Protein AF-A0A968ICH0-F1 (afdb_monomer_lite)

Structure (mmCIF, N/CA/C/O backbone):
data_AF-A0A968ICH0-F1
#
_entry.id   AF-A0A968ICH0-F1
#
loop_
_atom_site.group_PDB
_atom_site.id
_atom_site.type_symbol
_atom_site.label_atom_id
_atom_site.label_alt_id
_atom_site.label_comp_id
_atom_site.label_asym_id
_atom_site.label_entity_id
_atom_site.label_seq_id
_atom_site.pdbx_PDB_ins_code
_atom_site.Cartn_x
_atom_site.Cartn_y
_atom_site.Cartn_z
_atom_site.occupancy
_atom_site.B_iso_or_equiv
_atom_site.auth_seq_id
_atom_site.auth_comp_id
_atom_site.auth_asym_id
_atom_site.auth_atom_id
_atom_site.pdbx_PDB_model_num
ATOM 1 N N . MET A 1 1 ? 16.318 28.750 -23.678 1.00 52.12 1 MET A N 1
ATOM 2 C CA . MET A 1 1 ? 17.183 27.704 -24.267 1.00 52.12 1 MET A CA 1
ATOM 3 C C . MET A 1 1 ? 18.005 27.105 -23.131 1.00 52.12 1 MET A C 1
ATOM 5 O O . MET A 1 1 ? 18.489 27.894 -22.331 1.00 52.12 1 MET A O 1
ATOM 9 N N . PRO A 1 2 ? 18.070 25.773 -22.949 1.00 70.44 2 PRO A N 1
ATOM 10 C CA . PRO A 1 2 ? 18.769 25.182 -21.809 1.00 70.44 2 PRO A CA 1
ATOM 11 C C . PRO A 1 2 ? 20.282 25.432 -21.901 1.00 70.44 2 PRO A C 1
ATOM 13 O O . PRO A 1 2 ? 20.873 25.222 -22.957 1.00 70.44 2 PRO A O 1
ATOM 16 N N . ALA A 1 3 ? 20.899 25.824 -20.782 1.00 66.00 3 ALA A N 1
ATOM 17 C CA . ALA A 1 3 ? 22.313 26.211 -20.655 1.00 66.00 3 ALA A CA 1
ATOM 18 C C . ALA A 1 3 ? 23.336 25.157 -21.141 1.00 66.00 3 ALA A C 1
ATOM 20 O O . ALA A 1 3 ? 24.490 25.482 -21.393 1.00 66.00 3 ALA A O 1
ATOM 21 N N . LEU A 1 4 ? 22.917 23.898 -21.300 1.00 63.97 4 LEU A N 1
ATOM 22 C CA . LEU A 1 4 ? 23.756 22.804 -21.802 1.00 63.97 4 LEU A CA 1
ATOM 23 C C . LEU A 1 4 ? 24.104 22.944 -23.292 1.00 63.97 4 LEU A C 1
ATOM 25 O O . LEU A 1 4 ? 25.207 22.586 -23.690 1.00 63.97 4 LEU A O 1
ATOM 29 N N . LEU A 1 5 ? 23.198 23.502 -24.103 1.00 62.34 5 LEU A N 1
ATOM 30 C CA . LEU A 1 5 ? 23.437 23.700 -25.538 1.00 62.34 5 LEU A CA 1
ATOM 31 C C . LEU A 1 5 ? 24.383 24.881 -25.804 1.00 62.34 5 LEU A C 1
ATOM 33 O O . LEU A 1 5 ? 25.134 24.859 -26.774 1.00 62.34 5 LEU A O 1
ATOM 37 N N . GLU A 1 6 ? 24.405 25.882 -24.919 1.00 71.69 6 GLU A N 1
ATOM 38 C CA . GLU A 1 6 ? 25.343 27.013 -25.011 1.00 71.69 6 GLU A CA 1
ATOM 39 C C . GLU A 1 6 ? 26.789 26.609 -24.682 1.00 71.69 6 GLU A C 1
ATOM 41 O O . GLU A 1 6 ? 27.729 27.264 -25.126 1.00 71.69 6 GLU A O 1
ATOM 46 N N . ALA A 1 7 ? 26.982 25.497 -23.965 1.00 79.19 7 ALA A N 1
ATOM 47 C CA . ALA A 1 7 ? 28.295 24.937 -23.650 1.00 79.19 7 ALA A CA 1
ATOM 48 C C . ALA A 1 7 ? 28.896 24.076 -24.784 1.00 79.19 7 ALA A C 1
ATOM 50 O O . ALA A 1 7 ? 29.959 23.487 -24.594 1.00 79.19 7 ALA A O 1
ATOM 51 N N . GLY A 1 8 ? 28.231 23.972 -25.944 1.00 81.12 8 GLY A N 1
ATOM 52 C CA . GLY A 1 8 ? 28.702 23.166 -27.077 1.00 81.12 8 GLY A CA 1
ATOM 53 C C . GLY A 1 8 ? 28.641 21.652 -26.845 1.00 81.12 8 GLY A C 1
ATOM 54 O O . GLY A 1 8 ? 29.312 20.901 -27.548 1.00 81.12 8 GLY A O 1
ATOM 55 N N . LEU A 1 9 ? 27.866 21.196 -25.854 1.00 79.06 9 LEU A N 1
ATOM 56 C CA . LEU A 1 9 ? 27.647 19.774 -25.608 1.00 79.06 9 LEU A CA 1
ATOM 57 C C . LEU A 1 9 ? 26.615 19.235 -26.601 1.00 79.06 9 LEU A C 1
ATOM 59 O O . LEU A 1 9 ? 25.469 19.690 -26.632 1.00 79.06 9 LEU A O 1
ATOM 63 N N . GLU A 1 10 ? 27.022 18.249 -27.396 1.00 78.94 10 GLU A N 1
ATOM 64 C CA . GLU A 1 10 ? 26.111 17.504 -28.260 1.00 78.94 10 GLU A CA 1
ATOM 65 C C . GLU A 1 10 ? 25.239 16.572 -27.414 1.00 78.94 10 GLU A C 1
ATOM 67 O O . GLU A 1 10 ? 25.725 15.844 -26.543 1.00 78.94 10 GLU A O 1
ATOM 72 N N . LEU A 1 11 ? 23.928 16.610 -27.654 1.00 81.25 11 LEU A N 1
ATOM 73 C CA . LEU A 1 11 ? 23.006 15.663 -27.039 1.00 81.25 11 LEU A CA 1
ATOM 74 C C . LEU A 1 11 ? 23.198 14.282 -27.680 1.00 81.25 11 LEU A C 1
ATOM 76 O O . LEU A 1 11 ? 23.403 14.206 -28.893 1.00 81.25 11 LEU A O 1
ATOM 80 N N . PRO A 1 12 ? 23.109 13.192 -26.896 1.00 81.06 12 PRO A N 1
ATOM 81 C CA . PRO A 1 12 ? 23.184 11.851 -27.453 1.00 81.06 12 PRO A CA 1
ATOM 82 C C . PRO A 1 12 ? 22.050 11.637 -28.459 1.00 81.06 12 PRO A C 1
ATOM 84 O O . PRO A 1 12 ? 20.905 12.016 -28.201 1.00 81.06 12 PRO A O 1
ATOM 87 N N . ASP A 1 13 ? 22.367 11.006 -29.589 1.00 83.81 13 ASP A N 1
ATOM 88 C CA . ASP A 1 13 ? 21.346 10.531 -30.517 1.00 83.81 13 ASP A CA 1
ATOM 89 C C . ASP A 1 13 ? 20.567 9.391 -29.850 1.00 83.81 13 ASP A C 1
ATOM 91 O O . ASP A 1 13 ? 21.122 8.342 -29.519 1.00 83.81 13 ASP A O 1
ATOM 95 N N . LEU A 1 14 ? 19.279 9.624 -29.608 1.00 85.50 14 LEU A N 1
ATOM 96 C CA . LEU A 1 14 ? 18.384 8.657 -28.976 1.00 85.50 14 LEU A CA 1
ATOM 97 C C . LEU A 1 14 ? 17.649 7.787 -30.005 1.00 85.50 14 LEU A C 1
ATOM 99 O O . LEU A 1 14 ? 16.834 6.947 -29.617 1.00 85.50 14 LEU A O 1
ATOM 103 N N . ASN A 1 15 ? 17.912 7.956 -31.306 1.00 88.06 15 ASN A N 1
ATOM 104 C CA . ASN A 1 15 ? 17.326 7.103 -32.333 1.00 88.06 15 ASN A CA 1
ATOM 105 C C . ASN A 1 15 ? 17.726 5.637 -32.100 1.00 88.06 15 ASN A C 1
ATOM 107 O O . ASN A 1 15 ? 18.900 5.279 -32.097 1.00 88.06 15 ASN A O 1
ATOM 111 N N . GLY A 1 16 ? 16.727 4.775 -31.896 1.00 84.44 16 GLY A N 1
ATOM 112 C CA . GLY A 1 16 ? 16.931 3.351 -31.614 1.00 84.44 16 GLY A CA 1
ATOM 113 C C . GLY A 1 16 ? 17.185 3.007 -30.142 1.00 84.44 16 GLY A C 1
ATOM 114 O O . GLY A 1 16 ? 17.334 1.827 -29.831 1.00 84.44 16 GLY A O 1
ATOM 115 N N . PHE A 1 17 ? 17.184 3.984 -29.226 1.00 85.75 17 PHE A N 1
ATOM 116 C CA . PHE A 1 17 ? 17.246 3.704 -27.792 1.00 85.75 17 PHE A CA 1
ATOM 117 C C . PHE A 1 17 ? 16.036 2.867 -27.351 1.00 85.75 17 PHE A C 1
ATOM 119 O O . PHE A 1 17 ? 14.888 3.215 -27.631 1.00 85.75 17 PHE A O 1
ATOM 126 N N . GLN A 1 18 ? 16.299 1.771 -26.638 1.00 83.88 18 GLN A N 1
ATOM 127 C CA . GLN A 1 18 ? 15.279 0.937 -26.007 1.00 83.88 18 GLN A CA 1
ATOM 128 C C . GLN A 1 18 ? 15.493 0.967 -24.490 1.00 83.88 18 GLN A C 1
ATOM 130 O O . GLN A 1 18 ? 16.593 0.642 -24.032 1.00 83.88 18 GLN A O 1
ATOM 135 N N . PRO A 1 19 ? 14.483 1.356 -23.691 1.00 81.81 19 PRO A N 1
ATOM 136 C CA . PRO A 1 19 ? 14.609 1.329 -22.242 1.00 81.81 19 PRO A CA 1
ATOM 137 C C . PRO A 1 19 ? 14.746 -0.115 -21.758 1.00 81.81 19 PRO A C 1
ATOM 139 O O . PRO A 1 19 ? 13.987 -0.989 -22.180 1.00 81.81 19 PRO A O 1
ATOM 142 N N . GLY A 1 20 ? 15.684 -0.355 -20.842 1.00 83.06 20 GLY A N 1
ATOM 143 C CA . GLY A 1 20 ? 15.820 -1.648 -20.175 1.00 83.06 20 GLY A CA 1
ATOM 144 C C . GLY A 1 20 ? 14.624 -1.963 -19.272 1.00 83.06 20 GLY A C 1
ATOM 145 O O . GLY A 1 20 ? 13.849 -1.076 -18.909 1.00 83.06 20 GLY A O 1
ATOM 146 N N . ASP A 1 21 ? 14.497 -3.228 -18.890 1.00 79.06 21 ASP A N 1
ATOM 147 C CA . ASP A 1 21 ? 13.336 -3.769 -18.172 1.00 79.06 21 ASP A CA 1
ATOM 148 C C . ASP A 1 21 ? 13.075 -3.010 -16.865 1.00 79.06 21 ASP A C 1
ATOM 150 O O . ASP A 1 21 ? 11.980 -2.494 -16.654 1.00 79.06 21 ASP A O 1
ATOM 154 N N . ALA A 1 22 ? 14.118 -2.787 -16.059 1.00 79.19 22 ALA A N 1
ATOM 155 C CA . ALA A 1 22 ? 14.028 -2.008 -14.823 1.00 79.19 22 ALA A CA 1
ATOM 156 C C . ALA A 1 22 ? 13.481 -0.580 -15.028 1.00 79.19 22 ALA A C 1
ATOM 158 O O . ALA A 1 22 ? 12.727 -0.080 -14.192 1.00 79.19 22 ALA A O 1
ATOM 159 N N . SER A 1 23 ? 13.834 0.086 -16.135 1.00 84.38 23 SER A N 1
ATOM 160 C CA . SER A 1 23 ? 13.322 1.424 -16.457 1.00 84.38 23 SER A CA 1
ATOM 161 C C . SER A 1 23 ? 11.856 1.383 -16.873 1.00 84.38 23 SER A C 1
ATOM 163 O O . SER A 1 23 ? 11.089 2.249 -16.456 1.00 84.38 23 SER A O 1
ATOM 165 N N . ARG A 1 24 ? 11.456 0.375 -17.659 1.00 84.50 24 ARG A N 1
ATOM 166 C CA . ARG A 1 24 ? 10.052 0.186 -18.044 1.00 84.50 24 ARG A CA 1
ATOM 167 C C . ARG A 1 24 ? 9.191 -0.080 -16.814 1.00 84.50 24 ARG A C 1
ATOM 169 O O . ARG A 1 24 ? 8.192 0.600 -16.619 1.00 84.50 24 ARG A O 1
ATOM 176 N N . PHE A 1 25 ? 9.628 -0.968 -15.928 1.00 83.06 25 PHE A N 1
ATOM 177 C CA . PHE A 1 25 ? 8.907 -1.267 -14.694 1.00 83.06 25 PHE A CA 1
ATOM 178 C C . PHE A 1 25 ? 8.810 -0.079 -13.743 1.00 83.06 25 PHE A C 1
ATOM 180 O O . PHE A 1 25 ? 7.736 0.190 -13.207 1.00 83.06 25 PHE A O 1
ATOM 187 N N . ARG A 1 26 ? 9.900 0.676 -13.559 1.00 88.75 26 ARG A N 1
ATOM 188 C CA . ARG A 1 26 ? 9.845 1.918 -12.779 1.00 88.75 26 ARG A CA 1
ATOM 189 C C . ARG A 1 26 ? 8.791 2.871 -13.345 1.00 88.75 26 ARG A C 1
ATOM 191 O O . ARG A 1 26 ? 8.011 3.408 -12.571 1.00 88.75 26 ARG A O 1
ATOM 198 N N . ALA A 1 27 ? 8.713 3.020 -14.668 1.00 90.56 27 ALA A N 1
ATOM 199 C CA . ALA A 1 27 ? 7.704 3.870 -15.294 1.00 90.56 27 ALA A CA 1
ATOM 200 C C . ALA A 1 27 ? 6.264 3.402 -15.006 1.00 90.56 27 ALA A C 1
ATOM 202 O O . ALA A 1 27 ? 5.397 4.243 -14.779 1.00 90.56 27 ALA A O 1
ATOM 203 N N . VAL A 1 28 ? 6.012 2.088 -14.958 1.00 91.81 28 VAL A N 1
ATOM 204 C CA . VAL A 1 28 ? 4.696 1.530 -14.585 1.00 91.81 28 VAL A CA 1
ATOM 205 C C . VAL A 1 28 ? 4.361 1.837 -13.120 1.00 91.81 28 VAL A C 1
ATOM 207 O O . VAL A 1 28 ? 3.269 2.325 -12.834 1.00 91.81 28 VAL A O 1
ATOM 210 N N . VAL A 1 29 ? 5.304 1.629 -12.193 1.00 92.69 29 VAL A N 1
ATOM 211 C CA . VAL A 1 29 ? 5.124 1.965 -10.765 1.00 92.69 29 VAL A CA 1
ATOM 212 C C . VAL A 1 29 ? 4.852 3.459 -10.580 1.00 92.69 29 VAL A C 1
ATOM 214 O O . VAL A 1 29 ? 3.910 3.842 -9.887 1.00 92.69 29 VAL A O 1
ATOM 217 N N . ASP A 1 30 ? 5.635 4.312 -11.240 1.00 93.88 30 ASP A N 1
ATOM 218 C CA . ASP A 1 30 ? 5.473 5.763 -11.164 1.00 93.88 30 ASP A CA 1
ATOM 219 C C . ASP A 1 30 ? 4.128 6.209 -11.761 1.00 93.88 30 ASP A C 1
ATOM 221 O O . ASP A 1 30 ? 3.500 7.139 -11.245 1.00 93.88 30 ASP A O 1
ATOM 225 N N . ARG A 1 31 ? 3.651 5.536 -12.822 1.00 95.12 31 ARG A N 1
ATOM 226 C CA . ARG A 1 31 ? 2.312 5.774 -13.376 1.00 95.12 31 ARG A CA 1
ATOM 227 C C . ARG A 1 31 ? 1.227 5.403 -12.370 1.00 95.12 31 ARG A C 1
ATOM 229 O O . ARG A 1 31 ? 0.332 6.214 -12.147 1.00 95.12 31 ARG A O 1
ATOM 236 N N . ALA A 1 32 ? 1.345 4.250 -11.717 1.00 94.75 32 ALA A N 1
ATOM 237 C CA . ALA A 1 32 ? 0.389 3.788 -10.714 1.00 94.75 32 ALA A CA 1
ATOM 238 C C . ALA A 1 32 ? 0.307 4.689 -9.477 1.00 94.75 32 ALA A C 1
ATOM 240 O O . ALA A 1 32 ? -0.774 4.864 -8.926 1.00 94.75 32 ALA A O 1
ATOM 241 N N . TYR A 1 33 ? 1.407 5.324 -9.066 1.00 93.06 33 TYR A N 1
ATOM 242 C CA . TYR A 1 33 ? 1.354 6.329 -8.000 1.00 93.06 33 TYR A CA 1
ATOM 243 C C . TYR A 1 33 ? 0.682 7.638 -8.413 1.00 93.06 33 TYR A C 1
ATOM 245 O O . TYR A 1 33 ? 0.179 8.350 -7.545 1.00 93.06 33 TYR A O 1
ATOM 253 N N . ARG A 1 34 ? 0.681 7.975 -9.707 1.00 95.50 34 ARG A N 1
ATOM 254 C CA . ARG A 1 34 ? -0.009 9.169 -10.206 1.00 95.50 34 ARG A CA 1
ATOM 255 C C . ARG A 1 34 ? -1.500 8.939 -10.432 1.00 95.50 34 ARG A C 1
ATOM 257 O O . ARG A 1 34 ? -2.229 9.902 -10.272 1.00 95.50 34 ARG A O 1
ATOM 264 N N . LEU A 1 35 ? -1.882 7.717 -10.812 1.00 93.69 35 LEU A N 1
ATOM 265 C CA . LEU A 1 35 ? -3.233 7.236 -11.125 1.00 93.69 35 LEU A CA 1
ATOM 266 C C . LEU A 1 35 ? -4.215 8.320 -11.602 1.00 93.69 35 LEU A C 1
ATOM 268 O O . LEU A 1 35 ? -4.780 9.066 -10.806 1.00 93.69 35 LEU A O 1
ATOM 272 N N . GLU A 1 36 ? -4.465 8.364 -12.904 1.00 94.44 36 GLU A N 1
ATOM 273 C CA . GLU A 1 36 ? -5.394 9.320 -13.509 1.00 94.44 36 GLU A CA 1
ATOM 274 C C . GLU A 1 36 ? -6.736 8.653 -13.862 1.00 94.44 36 GLU A C 1
ATOM 276 O O . GLU A 1 36 ? -6.773 7.445 -14.099 1.00 94.44 36 GLU A O 1
ATOM 281 N N . PRO A 1 37 ? -7.841 9.416 -13.972 1.00 90.38 37 PRO A N 1
ATOM 282 C CA . PRO A 1 37 ? -9.164 8.861 -14.279 1.00 90.38 37 PRO A CA 1
ATOM 283 C C . PRO A 1 37 ? -9.258 8.076 -15.596 1.00 90.38 37 PRO A C 1
ATOM 285 O O . PRO A 1 37 ? -10.074 7.166 -15.699 1.00 90.38 37 PRO A O 1
ATOM 288 N N . ASP A 1 38 ? -8.437 8.430 -16.588 1.00 93.88 38 ASP A N 1
ATOM 289 C CA . ASP A 1 38 ? -8.446 7.824 -17.927 1.00 93.88 38 ASP A CA 1
ATOM 290 C C . ASP A 1 38 ? -7.452 6.653 -18.067 1.00 93.88 38 ASP A C 1
ATOM 292 O O . ASP A 1 38 ? -7.200 6.184 -19.179 1.00 93.88 38 ASP A O 1
ATOM 296 N N . ASP A 1 39 ? -6.832 6.205 -16.970 1.00 95.50 39 ASP A N 1
ATOM 297 C CA . ASP A 1 39 ? -5.923 5.062 -17.011 1.00 95.50 39 ASP A CA 1
ATOM 298 C C . ASP A 1 39 ? -6.662 3.747 -17.295 1.00 95.50 39 ASP A C 1
ATOM 300 O O . ASP A 1 39 ? -7.714 3.454 -16.726 1.00 95.50 39 ASP A O 1
ATOM 304 N N . ASP A 1 40 ? -6.056 2.907 -18.138 1.00 96.19 40 ASP A N 1
ATOM 305 C CA . ASP A 1 40 ? -6.442 1.502 -18.276 1.00 96.19 40 ASP A CA 1
ATOM 306 C C . ASP A 1 40 ? -5.946 0.734 -17.043 1.00 96.19 40 ASP A C 1
ATOM 308 O O . ASP A 1 40 ? -4.779 0.338 -16.947 1.00 96.19 40 ASP A O 1
ATOM 312 N N . LEU A 1 41 ? -6.838 0.595 -16.061 1.00 96.06 41 LEU A N 1
ATOM 313 C CA . LEU A 1 41 ? -6.519 0.014 -14.759 1.00 96.06 41 LEU A CA 1
ATOM 314 C C . LEU A 1 41 ? -6.119 -1.461 -14.862 1.00 96.06 41 LEU A C 1
ATOM 316 O O . LEU A 1 41 ? -5.205 -1.886 -14.154 1.00 96.06 41 LEU A O 1
ATOM 320 N N . ASP A 1 42 ? -6.739 -2.217 -15.770 1.00 94.94 42 ASP A N 1
ATOM 321 C CA . ASP A 1 42 ? -6.429 -3.633 -15.980 1.00 94.94 42 ASP A CA 1
ATOM 322 C C . ASP A 1 42 ? -5.021 -3.791 -16.565 1.00 94.94 42 ASP A C 1
ATOM 324 O O . ASP A 1 42 ? -4.213 -4.571 -16.051 1.00 94.94 42 ASP A O 1
ATOM 328 N N . ALA A 1 43 ? -4.687 -3.009 -17.598 1.00 94.31 43 ALA A N 1
ATOM 329 C CA . ALA A 1 43 ? -3.349 -3.018 -18.186 1.00 94.31 43 ALA A CA 1
ATOM 330 C C . ALA A 1 43 ? -2.277 -2.573 -17.177 1.00 94.31 43 ALA A C 1
ATOM 332 O O . ALA A 1 43 ? -1.181 -3.140 -17.131 1.00 94.31 43 ALA A O 1
ATOM 333 N N . LEU A 1 44 ? -2.599 -1.585 -16.339 1.00 94.50 44 LEU A N 1
ATOM 334 C CA . LEU A 1 44 ? -1.701 -1.078 -15.307 1.00 94.50 44 LEU A CA 1
ATOM 335 C C . LEU A 1 44 ? -1.425 -2.130 -14.227 1.00 94.50 44 LEU A C 1
ATOM 337 O O . LEU A 1 44 ? -0.264 -2.382 -13.903 1.00 94.50 44 LEU A O 1
ATOM 341 N N . VAL A 1 45 ? -2.466 -2.784 -13.704 1.00 94.88 45 VAL A N 1
ATOM 342 C CA . VAL A 1 45 ? -2.322 -3.873 -12.727 1.00 94.88 45 VAL A CA 1
ATOM 343 C C . VAL A 1 45 ? -1.549 -5.044 -13.328 1.00 94.88 45 VAL A C 1
ATOM 345 O O . VAL A 1 45 ? -0.650 -5.571 -12.672 1.00 94.88 45 VAL A O 1
ATOM 348 N N . HIS A 1 46 ? -1.834 -5.419 -14.577 1.00 92.62 46 HIS A N 1
ATOM 349 C CA . HIS A 1 46 ? -1.100 -6.482 -15.261 1.00 92.62 46 HIS A CA 1
ATOM 350 C C . HIS A 1 46 ? 0.403 -6.176 -15.333 1.00 92.62 46 HIS A C 1
ATOM 352 O O . HIS A 1 46 ? 1.217 -7.006 -14.930 1.00 92.62 46 HIS A O 1
ATOM 358 N N . GLY A 1 47 ? 0.772 -4.960 -15.750 1.00 90.88 47 GLY A N 1
ATOM 359 C CA . GLY A 1 47 ? 2.173 -4.539 -15.821 1.00 90.88 47 GLY A CA 1
ATOM 360 C C . GLY A 1 47 ? 2.874 -4.472 -14.458 1.00 90.88 47 GLY A C 1
ATOM 361 O O . GLY A 1 47 ? 4.074 -4.728 -14.370 1.00 90.88 47 GLY A O 1
ATOM 362 N N . LEU A 1 48 ? 2.151 -4.156 -13.378 1.00 91.75 48 LEU A N 1
ATOM 363 C CA . LEU A 1 48 ? 2.710 -4.151 -12.018 1.00 91.75 48 LEU A CA 1
ATOM 364 C C . LEU A 1 48 ? 2.992 -5.566 -11.494 1.00 91.75 48 LEU A C 1
ATOM 366 O O . LEU A 1 48 ? 3.968 -5.767 -10.770 1.00 91.75 48 LEU A O 1
ATOM 370 N N . LEU A 1 49 ? 2.145 -6.539 -11.837 1.00 90.06 49 LEU A N 1
ATOM 371 C CA . LEU A 1 49 ? 2.229 -7.909 -11.320 1.00 90.06 49 LEU A CA 1
ATOM 372 C C . LEU A 1 49 ? 3.104 -8.842 -12.173 1.00 90.06 49 LEU A C 1
ATOM 374 O O . LEU A 1 49 ? 3.406 -9.952 -11.744 1.00 90.06 49 LEU A O 1
ATOM 378 N N . GLU A 1 50 ? 3.583 -8.399 -13.337 1.00 85.31 50 GLU A N 1
ATOM 379 C CA . GLU A 1 50 ? 4.508 -9.170 -14.185 1.00 85.31 50 GLU A CA 1
ATOM 380 C C . GLU A 1 50 ? 5.868 -9.446 -13.500 1.00 85.31 50 GLU A C 1
ATOM 382 O O . GLU A 1 50 ? 6.523 -10.452 -13.767 1.00 85.31 50 GLU A O 1
ATOM 387 N N . LEU A 1 51 ? 6.270 -8.592 -12.552 1.00 67.06 51 LEU A N 1
ATOM 388 C CA . LEU A 1 51 ? 7.547 -8.649 -11.824 1.00 67.06 51 LEU A CA 1
ATOM 389 C C . LEU A 1 51 ? 7.670 -9.765 -10.771 1.00 67.06 51 LEU A C 1
ATOM 391 O O . LEU A 1 51 ? 8.728 -9.911 -10.156 1.00 67.06 51 LEU A O 1
ATOM 395 N N . ASP A 1 52 ? 6.613 -10.535 -10.519 1.00 58.44 52 ASP A N 1
ATOM 396 C CA . ASP A 1 52 ? 6.527 -11.460 -9.379 1.00 58.44 52 ASP A CA 1
ATOM 397 C C . ASP A 1 52 ? 7.546 -12.633 -9.437 1.00 58.44 52 ASP A C 1
ATOM 399 O O . ASP A 1 52 ? 7.744 -13.342 -8.454 1.00 58.44 52 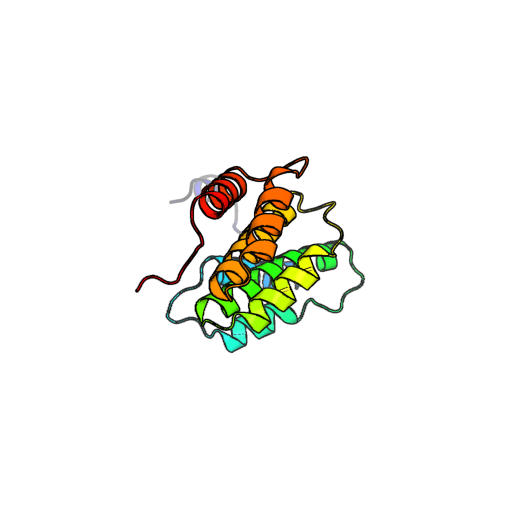ASP A O 1
ATOM 403 N N . ALA A 1 53 ? 8.246 -12.836 -10.564 1.00 50.09 53 ALA A N 1
ATOM 404 C CA . ALA A 1 53 ? 8.921 -14.102 -10.884 1.00 50.09 53 ALA A CA 1
ATOM 405 C C . ALA A 1 53 ? 10.471 -14.116 -10.902 1.00 50.09 53 ALA A C 1
ATOM 407 O O . ALA A 1 53 ? 11.042 -15.148 -11.263 1.00 50.09 53 ALA A O 1
ATOM 408 N N . SER A 1 54 ? 11.184 -13.037 -10.548 1.00 56.00 54 SER A N 1
ATOM 409 C CA . SER A 1 54 ? 12.655 -12.983 -10.720 1.00 56.00 54 SER A CA 1
ATOM 410 C C . SER A 1 54 ? 13.485 -13.243 -9.454 1.00 56.00 54 SER A C 1
ATOM 412 O O . SER A 1 54 ? 13.124 -12.843 -8.349 1.00 56.00 54 SER A O 1
ATOM 414 N N . ALA A 1 55 ? 14.647 -13.887 -9.634 1.00 54.25 55 ALA A N 1
ATOM 415 C CA . ALA A 1 55 ? 15.628 -14.192 -8.587 1.00 54.25 55 ALA A CA 1
ATOM 416 C C . ALA A 1 55 ? 16.626 -13.044 -8.303 1.00 54.25 55 ALA A C 1
ATOM 418 O O . ALA A 1 55 ? 17.453 -13.167 -7.396 1.00 54.25 55 ALA A O 1
ATOM 419 N N . ASP A 1 56 ? 16.585 -11.946 -9.066 1.00 71.94 56 ASP A N 1
ATOM 420 C CA . ASP A 1 56 ? 17.442 -10.777 -8.834 1.00 71.94 56 ASP A CA 1
ATOM 421 C C . ASP A 1 56 ? 16.931 -9.949 -7.639 1.00 71.94 56 ASP A C 1
ATOM 423 O O . ASP A 1 56 ? 15.766 -9.560 -7.574 1.00 71.94 56 ASP A O 1
ATOM 427 N N . MET A 1 57 ? 17.812 -9.635 -6.685 1.00 63.22 57 MET A N 1
ATOM 428 C CA . MET A 1 57 ? 17.478 -8.870 -5.473 1.00 63.22 57 MET A CA 1
ATOM 429 C C . MET A 1 57 ? 16.971 -7.444 -5.756 1.00 63.22 57 MET A C 1
ATOM 431 O O . MET A 1 57 ? 16.194 -6.891 -4.974 1.00 63.22 57 MET A O 1
ATOM 435 N N . VAL A 1 58 ? 17.418 -6.813 -6.846 1.00 69.06 58 VAL A N 1
ATOM 436 C CA . VAL A 1 58 ? 16.934 -5.493 -7.278 1.00 69.06 58 VAL A CA 1
ATOM 437 C C . VAL A 1 58 ? 15.503 -5.598 -7.793 1.00 69.06 58 VAL A C 1
ATOM 439 O O . VAL A 1 58 ? 14.673 -4.749 -7.460 1.00 69.06 58 VAL A O 1
ATOM 442 N N . GLU A 1 59 ? 15.207 -6.650 -8.549 1.00 71.94 59 GLU A N 1
ATOM 443 C CA . GLU A 1 59 ? 13.872 -6.914 -9.086 1.00 71.94 59 GLU A CA 1
ATOM 444 C C . GLU A 1 59 ? 12.913 -7.365 -7.984 1.00 71.94 59 GLU A C 1
ATOM 446 O O . GLU A 1 59 ? 11.796 -6.862 -7.923 1.00 71.94 59 GLU A O 1
ATOM 451 N N . ALA A 1 60 ? 13.371 -8.169 -7.020 1.00 74.56 60 ALA A N 1
ATOM 452 C CA . ALA A 1 60 ? 12.590 -8.551 -5.844 1.00 74.56 60 ALA A CA 1
ATOM 453 C C . ALA A 1 60 ? 12.139 -7.327 -5.028 1.00 74.56 60 ALA A C 1
ATOM 455 O O . ALA A 1 60 ? 10.985 -7.238 -4.600 1.00 74.56 60 ALA A O 1
ATOM 456 N N . ARG A 1 61 ? 13.024 -6.333 -4.859 1.00 78.81 61 ARG A N 1
ATOM 457 C CA . ARG A 1 61 ? 12.672 -5.056 -4.224 1.00 78.81 61 ARG A CA 1
ATOM 458 C C . ARG A 1 61 ? 11.628 -4.288 -5.030 1.00 78.81 61 ARG A C 1
ATOM 460 O O . ARG A 1 61 ? 10.666 -3.777 -4.458 1.00 78.81 61 ARG A O 1
ATOM 467 N N . LEU A 1 62 ? 11.841 -4.170 -6.338 1.00 81.50 62 LEU A N 1
ATOM 468 C CA . LEU A 1 62 ? 10.917 -3.462 -7.218 1.00 81.50 62 LEU A CA 1
ATOM 469 C C . LEU A 1 62 ? 9.545 -4.148 -7.243 1.00 81.50 62 LEU A C 1
ATOM 471 O O . LEU A 1 62 ? 8.532 -3.461 -7.258 1.00 81.50 62 LEU A O 1
ATOM 475 N N . ALA A 1 63 ? 9.506 -5.475 -7.137 1.00 85.00 63 ALA A N 1
ATOM 476 C CA . ALA A 1 63 ? 8.280 -6.255 -7.053 1.00 85.00 63 ALA A CA 1
ATOM 477 C C . ALA A 1 63 ? 7.483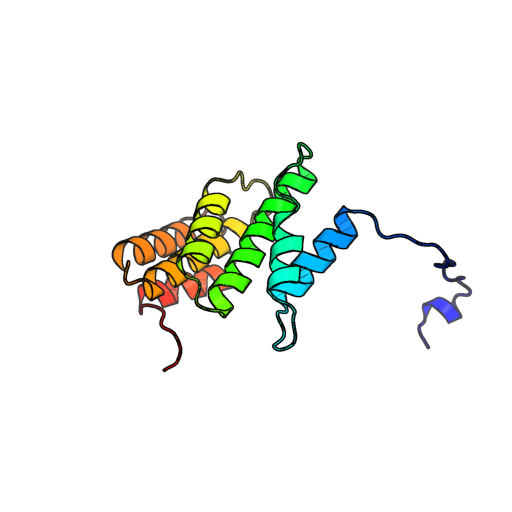 -5.966 -5.766 1.00 85.00 63 ALA A C 1
ATOM 479 O O . ALA A 1 63 ? 6.254 -5.987 -5.791 1.00 85.00 63 ALA A O 1
ATOM 480 N N . LEU A 1 64 ? 8.135 -5.682 -4.629 1.00 89.38 64 LEU A N 1
ATOM 481 C CA . LEU A 1 64 ? 7.424 -5.253 -3.413 1.00 89.38 64 LEU A CA 1
ATOM 482 C C . LEU A 1 64 ? 6.777 -3.876 -3.599 1.00 89.38 64 LEU A C 1
ATOM 484 O O . LEU A 1 64 ? 5.615 -3.692 -3.240 1.00 89.38 64 LEU A O 1
ATOM 488 N N . GLU A 1 65 ? 7.503 -2.923 -4.191 1.00 91.12 65 GLU A N 1
ATOM 489 C CA . GLU A 1 65 ? 6.942 -1.609 -4.532 1.00 91.12 65 GLU A CA 1
ATOM 490 C C . GLU A 1 65 ? 5.797 -1.733 -5.550 1.00 91.12 65 GLU A C 1
ATOM 492 O O . GLU A 1 65 ? 4.765 -1.089 -5.384 1.00 91.12 65 GLU A O 1
ATOM 497 N N . ALA A 1 66 ? 5.939 -2.594 -6.561 1.00 92.06 66 ALA A N 1
ATOM 498 C CA . ALA A 1 66 ? 4.925 -2.799 -7.590 1.00 92.06 66 ALA A CA 1
ATOM 499 C C . ALA A 1 66 ? 3.637 -3.419 -7.029 1.00 92.06 66 ALA A C 1
ATOM 501 O O . ALA A 1 66 ? 2.549 -2.924 -7.317 1.00 92.06 66 ALA A O 1
ATOM 502 N N . ARG A 1 67 ? 3.736 -4.430 -6.153 1.00 93.44 67 ARG A N 1
ATOM 503 C CA . ARG A 1 67 ? 2.565 -4.994 -5.454 1.00 93.44 67 ARG A CA 1
ATOM 504 C C . ARG A 1 67 ? 1.899 -3.975 -4.532 1.00 93.44 67 ARG A C 1
ATOM 506 O O . ARG A 1 67 ? 0.672 -3.910 -4.475 1.00 93.44 67 ARG A O 1
ATOM 513 N N . PHE A 1 68 ? 2.686 -3.145 -3.843 1.00 95.62 68 PHE A N 1
ATOM 514 C CA . PHE A 1 68 ? 2.133 -2.042 -3.059 1.00 95.62 68 PHE A CA 1
ATOM 515 C C . PHE A 1 68 ? 1.382 -1.041 -3.953 1.00 95.62 68 PHE A C 1
ATOM 517 O O . PHE A 1 68 ? 0.247 -0.687 -3.638 1.00 95.62 68 PHE A O 1
ATOM 524 N N . ALA A 1 69 ? 1.951 -0.643 -5.093 1.00 95.88 69 ALA A N 1
ATOM 525 C CA . ALA A 1 69 ? 1.277 0.231 -6.050 1.00 95.88 69 ALA A CA 1
ATOM 526 C C . ALA A 1 69 ? -0.014 -0.402 -6.606 1.00 95.88 69 ALA A C 1
ATOM 528 O O . ALA A 1 69 ? -1.054 0.254 -6.625 1.00 95.88 69 ALA A O 1
ATOM 529 N N . ALA A 1 70 ? 0.011 -1.694 -6.951 1.00 96.81 70 ALA A N 1
ATOM 530 C CA . ALA A 1 70 ? -1.159 -2.431 -7.429 1.00 96.81 70 ALA A CA 1
ATOM 531 C C . ALA A 1 70 ? -2.279 -2.472 -6.379 1.00 96.81 70 ALA A C 1
ATOM 533 O O . ALA A 1 70 ? -3.443 -2.274 -6.718 1.00 96.81 70 ALA A O 1
ATOM 534 N N . SER A 1 71 ? -1.942 -2.625 -5.092 1.00 97.56 71 SER A N 1
ATOM 535 C CA . SER A 1 71 ? -2.939 -2.541 -4.014 1.00 97.56 71 SER A CA 1
ATOM 536 C C . SER A 1 71 ? -3.658 -1.186 -3.972 1.00 97.56 71 SER A C 1
ATOM 538 O O . SER A 1 71 ? -4.841 -1.122 -3.645 1.00 97.56 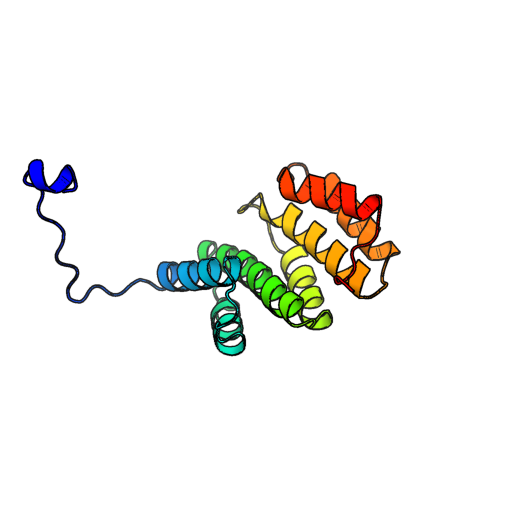71 SER A O 1
ATOM 540 N N . GLY A 1 72 ? -2.965 -0.101 -4.341 1.00 96.50 72 GLY A N 1
ATOM 541 C CA . GLY A 1 72 ? -3.547 1.234 -4.462 1.00 96.50 72 GLY A CA 1
ATOM 542 C C . GLY A 1 72 ? -4.550 1.333 -5.611 1.00 96.50 72 GLY A C 1
ATOM 543 O O . GLY A 1 72 ? -5.602 1.947 -5.438 1.00 96.50 72 GLY A O 1
ATOM 544 N N . VAL A 1 73 ? -4.262 0.678 -6.740 1.00 96.94 73 VAL A N 1
ATOM 545 C CA . VAL A 1 73 ? -5.185 0.597 -7.882 1.00 96.94 73 VAL A CA 1
ATOM 546 C C . VAL A 1 73 ? -6.437 -0.200 -7.507 1.00 96.94 73 VAL A C 1
ATOM 548 O O . VAL A 1 73 ? -7.540 0.312 -7.678 1.00 96.94 73 VAL A O 1
ATOM 551 N N . TYR A 1 74 ? -6.299 -1.381 -6.896 1.00 98.00 74 TYR A N 1
ATOM 552 C CA . TYR A 1 74 ? -7.454 -2.158 -6.420 1.00 98.00 74 TYR A CA 1
ATOM 553 C C . TYR A 1 74 ? -8.306 -1.387 -5.404 1.00 98.00 74 TYR A C 1
ATOM 555 O O . TYR A 1 74 ? -9.531 -1.346 -5.513 1.00 98.00 74 TYR A O 1
ATOM 563 N N . LEU A 1 75 ? -7.664 -0.688 -4.463 1.00 96.06 75 LEU A N 1
ATOM 564 C CA . LEU A 1 75 ? -8.371 0.165 -3.511 1.00 96.06 75 LEU A CA 1
ATOM 565 C C . LEU A 1 75 ? -9.161 1.286 -4.210 1.00 96.06 75 LEU A C 1
ATOM 567 O O . LEU A 1 75 ? -10.268 1.601 -3.777 1.00 96.06 75 LEU A O 1
ATOM 571 N N . SER A 1 76 ? -8.623 1.876 -5.283 1.00 94.25 76 SER A N 1
ATOM 572 C CA . SER A 1 76 ? -9.280 2.973 -6.013 1.00 94.25 76 SER A CA 1
ATOM 573 C C . SER A 1 76 ? -10.606 2.565 -6.666 1.00 94.25 76 SER A C 1
ATOM 575 O O . SER A 1 76 ? -11.509 3.391 -6.773 1.00 94.25 76 SER A O 1
ATOM 577 N N . VAL A 1 77 ? -10.746 1.288 -7.037 1.00 94.62 77 VAL A N 1
ATOM 578 C CA . VAL A 1 77 ? -11.977 0.720 -7.613 1.00 94.62 77 VAL A CA 1
ATOM 579 C C . VAL A 1 77 ? -12.855 0.019 -6.574 1.00 94.62 77 VAL A C 1
ATOM 581 O O . VAL A 1 77 ? -13.891 -0.545 -6.919 1.00 94.62 77 VAL A O 1
ATOM 584 N N . GLY A 1 78 ? -12.466 0.058 -5.296 1.00 95.31 78 GLY A N 1
ATOM 585 C CA . GLY A 1 78 ? -13.212 -0.559 -4.201 1.00 95.31 78 GLY A CA 1
ATOM 586 C C . GLY A 1 78 ? -13.036 -2.074 -4.073 1.00 95.31 78 GLY A C 1
ATOM 587 O O . GLY A 1 78 ? -13.768 -2.693 -3.302 1.00 95.31 78 GLY A O 1
ATOM 588 N N . ASP A 1 79 ? -12.070 -2.680 -4.769 1.00 97.81 79 ASP A N 1
ATOM 589 C CA . ASP A 1 79 ? -11.717 -4.090 -4.578 1.00 97.81 79 ASP A CA 1
ATOM 590 C C . ASP A 1 79 ? -10.826 -4.245 -3.333 1.00 97.81 79 ASP A C 1
ATOM 592 O O . ASP A 1 79 ? -9.592 -4.265 -3.385 1.00 97.81 79 ASP A O 1
ATOM 596 N N . LEU A 1 80 ? -11.485 -4.282 -2.173 1.00 98.31 80 LEU A N 1
ATOM 597 C CA . LEU A 1 80 ? -10.821 -4.327 -0.872 1.00 98.31 80 LEU A CA 1
ATOM 598 C C . LEU A 1 80 ? -10.131 -5.670 -0.604 1.00 98.31 80 LEU A C 1
ATOM 600 O O . LEU A 1 80 ? -9.105 -5.683 0.074 1.00 98.31 80 LEU A O 1
ATOM 604 N N . ASP A 1 81 ? -10.658 -6.779 -1.131 1.00 98.50 81 ASP A N 1
ATOM 605 C CA . ASP A 1 81 ? -10.063 -8.105 -0.948 1.00 98.50 81 ASP A CA 1
ATOM 606 C C . ASP A 1 81 ? -8.727 -8.207 -1.691 1.00 98.50 81 ASP A C 1
ATOM 608 O O . ASP A 1 81 ? -7.714 -8.530 -1.068 1.00 98.50 81 ASP A O 1
ATOM 612 N N . SER A 1 82 ? -8.681 -7.824 -2.972 1.00 98.25 82 SER A N 1
ATOM 613 C CA . SER A 1 82 ? -7.431 -7.821 -3.746 1.00 98.25 82 SER A CA 1
ATOM 614 C C . SER A 1 82 ? -6.402 -6.846 -3.167 1.00 98.25 82 SER A C 1
ATOM 616 O O . SER A 1 82 ? -5.212 -7.163 -3.067 1.00 98.25 82 SER A O 1
ATOM 618 N N . ALA A 1 83 ? -6.848 -5.662 -2.725 1.00 98.38 83 ALA A N 1
ATOM 619 C CA . ALA A 1 83 ? -5.974 -4.694 -2.068 1.00 98.38 83 ALA A CA 1
ATOM 620 C C . ALA A 1 83 ? -5.384 -5.251 -0.762 1.00 98.38 83 ALA A C 1
ATOM 622 O O . ALA A 1 83 ? -4.174 -5.140 -0.539 1.00 98.38 83 ALA A O 1
ATOM 623 N N . ARG A 1 84 ? -6.213 -5.872 0.092 1.00 98.50 84 ARG A N 1
ATOM 624 C CA . ARG A 1 84 ? -5.773 -6.516 1.338 1.00 98.50 84 ARG A CA 1
ATOM 625 C C . ARG A 1 84 ? -4.748 -7.604 1.047 1.00 98.50 84 ARG A C 1
ATOM 627 O O . ARG A 1 84 ? -3.683 -7.583 1.658 1.00 98.50 84 ARG A O 1
ATOM 634 N N . ASP A 1 85 ? -5.051 -8.522 0.136 1.00 97.81 85 ASP A N 1
ATOM 635 C CA . ASP A 1 85 ? -4.221 -9.701 -0.120 1.00 97.81 85 ASP A CA 1
ATOM 636 C C . ASP A 1 85 ? -2.819 -9.303 -0.605 1.00 97.81 85 ASP A C 1
ATOM 638 O O . ASP A 1 85 ? -1.814 -9.831 -0.122 1.00 97.81 85 ASP A O 1
ATOM 642 N N . LEU A 1 86 ? -2.727 -8.291 -1.475 1.00 96.88 86 LEU A N 1
ATOM 643 C CA . LEU A 1 86 ? -1.442 -7.736 -1.904 1.00 96.88 86 LEU A CA 1
ATOM 644 C C . LEU A 1 86 ? -0.681 -7.060 -0.763 1.00 96.88 86 LEU A C 1
ATOM 646 O O . LEU A 1 86 ? 0.526 -7.261 -0.630 1.00 96.88 86 LEU A O 1
ATOM 650 N N . LEU A 1 87 ? -1.355 -6.268 0.073 1.00 98.00 87 LEU A N 1
ATOM 651 C CA . LEU A 1 87 ? -0.717 -5.599 1.211 1.00 98.00 87 LEU A CA 1
ATOM 652 C C . LEU A 1 87 ? -0.220 -6.603 2.251 1.00 98.00 87 LEU A C 1
ATOM 654 O O . LEU A 1 87 ? 0.868 -6.430 2.804 1.00 98.00 87 LEU A O 1
ATOM 658 N N . GLU A 1 88 ? -0.983 -7.666 2.499 1.00 96.94 88 GLU A N 1
ATOM 659 C CA . GLU A 1 88 ? -0.576 -8.756 3.377 1.00 96.94 88 GLU A CA 1
ATOM 660 C C . GLU A 1 88 ? 0.630 -9.495 2.798 1.00 96.94 88 GLU A C 1
ATOM 662 O O . GLU A 1 88 ? 1.620 -9.661 3.513 1.00 96.94 88 GLU A O 1
ATOM 667 N N . ALA A 1 89 ? 0.621 -9.833 1.507 1.00 92.81 89 ALA A N 1
ATOM 668 C CA . ALA A 1 89 ? 1.769 -10.437 0.836 1.00 92.81 89 ALA A CA 1
ATOM 669 C C . ALA A 1 89 ? 3.025 -9.553 0.921 1.00 92.81 89 ALA A C 1
ATOM 671 O O . ALA A 1 89 ? 4.093 -10.032 1.304 1.00 92.81 89 ALA A O 1
ATOM 672 N N . VAL A 1 90 ? 2.898 -8.248 0.647 1.00 93.31 90 VAL A N 1
ATOM 673 C CA . VAL A 1 90 ? 4.017 -7.299 0.750 1.00 93.31 90 VAL A CA 1
ATOM 674 C C . VAL A 1 90 ? 4.527 -7.241 2.189 1.00 93.31 90 VAL A C 1
ATOM 676 O O . VAL A 1 90 ? 5.736 -7.255 2.391 1.00 93.31 90 VAL A O 1
ATOM 679 N N . SER A 1 91 ? 3.641 -7.237 3.194 1.00 92.31 91 SER A N 1
ATOM 680 C CA . SER A 1 91 ? 4.011 -7.152 4.619 1.00 92.31 91 SER A CA 1
ATOM 681 C C . SER A 1 91 ? 4.890 -8.304 5.125 1.00 92.31 91 SER A C 1
ATOM 683 O O . SER A 1 91 ? 5.588 -8.132 6.123 1.00 92.31 91 SER A O 1
ATOM 685 N N . GLN A 1 92 ? 4.875 -9.455 4.444 1.00 88.88 92 GLN A N 1
ATOM 686 C CA . GLN A 1 92 ? 5.730 -10.609 4.751 1.00 88.88 92 GLN A CA 1
ATOM 687 C C . GLN A 1 92 ? 7.097 -10.554 4.043 1.00 88.88 92 GLN A C 1
ATOM 689 O O . GLN A 1 92 ? 7.938 -11.430 4.251 1.00 88.88 92 GLN A O 1
ATOM 694 N N . GLY A 1 93 ? 7.325 -9.550 3.192 1.00 83.06 93 GLY A N 1
ATOM 695 C CA . GLY A 1 93 ? 8.568 -9.358 2.453 1.00 83.06 93 GLY A CA 1
ATOM 696 C C . GLY A 1 93 ? 9.746 -8.918 3.328 1.00 83.06 93 GLY A C 1
ATOM 697 O O . GLY A 1 93 ? 9.597 -8.460 4.461 1.00 83.06 93 GLY A O 1
ATOM 698 N N . GLN A 1 94 ? 10.957 -9.031 2.779 1.00 79.12 94 GLN A N 1
ATOM 699 C CA . GLN A 1 94 ? 12.171 -8.528 3.423 1.00 79.12 94 GLN A CA 1
ATOM 700 C C . GLN A 1 94 ? 12.395 -7.057 3.055 1.00 79.12 94 GLN A C 1
ATOM 702 O O . GLN A 1 94 ? 12.662 -6.722 1.903 1.00 79.12 94 GLN A O 1
ATOM 707 N N . PHE A 1 95 ? 12.318 -6.170 4.047 1.00 77.25 95 PHE A N 1
ATOM 708 C CA . PHE A 1 95 ? 12.346 -4.718 3.844 1.00 77.25 95 PHE A CA 1
ATOM 709 C C . PHE A 1 95 ? 13.695 -4.059 4.151 1.00 77.25 95 PHE A C 1
ATOM 711 O O . PHE A 1 95 ? 13.748 -2.937 4.657 1.00 77.25 95 PHE A O 1
ATOM 718 N N . GLU A 1 96 ? 14.808 -4.726 3.837 1.00 71.19 96 GLU A N 1
ATOM 719 C CA . GLU A 1 96 ? 16.132 -4.106 3.982 1.00 71.19 96 GLU A CA 1
ATOM 720 C C . GLU A 1 96 ? 16.246 -2.844 3.113 1.00 71.19 96 GLU A C 1
ATOM 722 O O . GLU A 1 96 ? 16.792 -1.826 3.546 1.00 71.19 96 GLU A O 1
ATOM 727 N N . ARG A 1 97 ? 15.668 -2.888 1.902 1.00 67.69 97 ARG A N 1
ATOM 728 C CA . ARG A 1 97 ? 15.394 -1.732 1.038 1.00 67.69 97 ARG A CA 1
ATOM 729 C C . ARG A 1 97 ? 14.139 -2.006 0.188 1.00 67.69 97 ARG A C 1
ATOM 731 O O . ARG A 1 97 ? 14.059 -3.103 -0.351 1.00 67.69 97 ARG A O 1
ATOM 738 N N . PRO A 1 98 ? 13.245 -1.023 -0.029 1.00 74.06 98 PRO A N 1
ATOM 739 C CA . PRO A 1 98 ? 13.265 0.303 0.580 1.00 74.06 98 PRO A CA 1
ATOM 740 C C . PRO A 1 98 ? 12.795 0.287 2.044 1.00 74.06 98 PRO A C 1
ATOM 742 O O . PRO A 1 98 ? 11.740 -0.249 2.371 1.00 74.06 98 PRO A O 1
ATOM 745 N N . SER A 1 99 ? 13.531 0.965 2.925 1.00 84.44 99 SER A N 1
ATOM 746 C CA . SER A 1 99 ? 13.186 1.059 4.351 1.00 84.44 99 SER A CA 1
ATOM 747 C C . SER A 1 99 ? 11.925 1.888 4.631 1.00 84.44 99 SER A C 1
ATOM 749 O O . SER A 1 99 ? 11.378 1.811 5.727 1.00 84.44 99 SER A O 1
ATOM 751 N N . TYR A 1 100 ? 11.456 2.686 3.663 1.00 89.88 100 TYR A N 1
ATOM 752 C CA . TYR A 1 100 ? 10.250 3.508 3.803 1.00 89.88 100 TYR A CA 1
ATOM 753 C C . TYR A 1 100 ? 8.951 2.701 3.647 1.00 89.88 100 TYR A C 1
ATOM 755 O O . TYR A 1 100 ? 7.926 3.066 4.223 1.00 89.88 100 TYR A O 1
ATOM 763 N N . LEU A 1 101 ? 8.980 1.616 2.867 1.00 93.94 101 LEU A N 1
ATOM 764 C CA . LEU A 1 101 ? 7.783 0.905 2.415 1.00 93.94 101 LEU A CA 1
ATOM 765 C C . LEU A 1 101 ? 6.985 0.219 3.539 1.00 93.94 101 LEU A C 1
ATOM 767 O O . LEU A 1 101 ? 5.759 0.324 3.497 1.00 93.94 101 LEU A O 1
ATOM 771 N N . PRO A 1 102 ? 7.599 -0.395 4.576 1.00 95.38 102 PRO A N 1
ATOM 772 C CA . PRO A 1 102 ? 6.852 -1.019 5.673 1.00 95.38 102 PRO A CA 1
ATOM 773 C C . PRO A 1 102 ? 5.813 -0.104 6.319 1.00 95.38 102 PRO A C 1
ATOM 775 O O . PRO A 1 102 ? 4.697 -0.537 6.601 1.00 95.38 102 PRO A O 1
ATOM 778 N N . GLY A 1 103 ? 6.163 1.169 6.537 1.00 96.88 103 GLY A N 1
ATOM 779 C CA . GLY A 1 103 ? 5.264 2.136 7.166 1.00 96.88 103 GLY A CA 1
ATOM 780 C C . GLY A 1 103 ? 4.018 2.384 6.322 1.00 96.88 103 GLY A C 1
ATOM 781 O O . GLY A 1 103 ? 2.901 2.315 6.834 1.00 96.88 103 GLY A O 1
ATOM 782 N N . PHE A 1 104 ? 4.198 2.598 5.018 1.00 97.62 104 PHE A N 1
ATOM 783 C CA . PHE A 1 104 ? 3.083 2.802 4.095 1.00 97.62 104 PHE A CA 1
ATOM 784 C C . PHE A 1 104 ? 2.229 1.545 3.910 1.00 97.62 104 PHE A C 1
ATOM 786 O O . PHE A 1 104 ? 1.005 1.656 3.892 1.00 97.62 104 PHE A O 1
ATOM 793 N N . VAL A 1 105 ? 2.843 0.360 3.832 1.00 97.88 105 VAL A N 1
ATOM 794 C CA . VAL A 1 105 ? 2.123 -0.921 3.726 1.00 97.88 105 VAL A CA 1
ATOM 795 C C . VAL A 1 105 ? 1.223 -1.133 4.940 1.00 97.88 105 VAL A C 1
ATOM 797 O O . VAL A 1 105 ? 0.034 -1.393 4.782 1.00 97.88 105 VAL A O 1
ATOM 800 N N . LEU A 1 106 ? 1.755 -0.970 6.155 1.00 98.25 106 LEU A N 1
ATOM 801 C CA . LEU A 1 106 ? 0.992 -1.183 7.388 1.00 98.25 106 LEU A CA 1
ATOM 802 C C . LEU A 1 106 ? -0.150 -0.174 7.549 1.00 98.25 106 LEU A C 1
ATOM 804 O O . LEU A 1 106 ? -1.257 -0.549 7.928 1.00 98.25 106 LEU A O 1
ATOM 808 N N . VAL A 1 107 ? 0.088 1.096 7.220 1.00 98.50 107 VAL A N 1
ATOM 809 C CA . VAL A 1 107 ? -0.961 2.125 7.235 1.00 98.50 107 VAL A CA 1
ATOM 810 C C . VAL A 1 107 ? -2.052 1.813 6.223 1.00 98.50 107 VAL A C 1
ATOM 812 O O . VAL A 1 107 ? -3.229 1.838 6.577 1.00 98.50 107 VAL A O 1
ATOM 815 N N . ARG A 1 108 ? -1.680 1.491 4.980 1.00 98.50 108 ARG A N 1
ATOM 816 C CA . ARG A 1 108 ? -2.646 1.184 3.922 1.00 98.50 108 ARG A CA 1
ATOM 817 C C . ARG A 1 108 ? -3.450 -0.069 4.259 1.00 98.50 108 ARG A C 1
ATOM 819 O O . ARG A 1 108 ? -4.662 -0.068 4.082 1.00 98.50 108 ARG A O 1
ATOM 826 N N . LEU A 1 109 ? -2.809 -1.090 4.833 1.00 98.56 109 LEU A N 1
ATOM 827 C CA . LEU A 1 109 ? -3.487 -2.288 5.329 1.00 98.56 109 LEU A CA 1
ATOM 828 C C . LEU A 1 109 ? -4.489 -1.947 6.438 1.00 98.56 109 LEU A C 1
ATOM 830 O O . LEU A 1 109 ? -5.584 -2.502 6.469 1.00 98.56 109 LEU A O 1
ATOM 834 N N . GLY A 1 110 ? -4.145 -1.009 7.324 1.00 98.56 110 GLY A N 1
ATOM 835 C CA . GLY A 1 110 ? -5.078 -0.475 8.310 1.00 98.56 110 GLY A CA 1
ATOM 836 C C . GLY A 1 110 ? -6.297 0.186 7.665 1.00 98.56 110 GLY A C 1
ATOM 837 O O . GLY A 1 110 ? -7.421 -0.138 8.030 1.00 98.56 110 GLY A O 1
ATOM 838 N N . GLN A 1 111 ? -6.082 1.043 6.662 1.00 98.50 111 GLN A N 1
ATOM 839 C CA . GLN A 1 111 ? -7.163 1.740 5.951 1.00 98.50 111 GLN A CA 1
ATOM 840 C C . GLN A 1 111 ? -8.102 0.768 5.234 1.00 98.50 111 GLN A C 1
ATOM 842 O O . GLN A 1 111 ? -9.315 0.877 5.375 1.00 98.50 111 GLN A O 1
ATOM 847 N N . VAL A 1 112 ? -7.548 -0.215 4.517 1.00 98.62 112 VAL A N 1
ATOM 848 C CA . VAL A 1 112 ? -8.338 -1.272 3.869 1.00 98.62 112 VAL A CA 1
ATOM 849 C C . VAL A 1 112 ? -9.156 -2.037 4.909 1.00 98.62 112 VAL A C 1
ATOM 851 O O . VAL A 1 112 ? -10.352 -2.231 4.732 1.00 98.62 112 VAL A O 1
ATOM 854 N N . ARG A 1 113 ? -8.556 -2.403 6.045 1.00 98.56 113 ARG A N 1
ATOM 855 C CA . ARG A 1 113 ? -9.264 -3.109 7.123 1.00 98.56 113 ARG A CA 1
ATOM 856 C C . ARG A 1 113 ? -10.368 -2.277 7.768 1.00 98.56 113 ARG A C 1
ATOM 858 O O . ARG A 1 113 ? -11.399 -2.847 8.108 1.00 98.56 113 ARG A O 1
ATOM 865 N N . ASP A 1 114 ? -10.197 -0.965 7.921 1.00 98.56 114 ASP A N 1
ATOM 866 C CA . ASP A 1 114 ? -11.284 -0.085 8.365 1.00 98.56 114 ASP A CA 1
ATOM 867 C C . ASP A 1 114 ? -12.452 -0.104 7.366 1.00 98.56 114 ASP A C 1
ATOM 869 O O . ASP A 1 114 ? -13.594 -0.314 7.776 1.00 98.56 114 ASP A O 1
ATOM 873 N N . LEU A 1 115 ? -12.165 0.000 6.062 1.00 98.12 115 LEU A N 1
ATOM 874 C CA . LEU A 1 115 ? -13.171 -0.065 4.991 1.00 98.12 115 LEU A CA 1
ATOM 875 C C . LEU A 1 115 ? -13.901 -1.416 4.937 1.00 98.12 115 LEU A C 1
ATOM 877 O O . LEU A 1 115 ? -15.074 -1.473 4.577 1.00 98.12 115 LEU A O 1
ATOM 881 N N . MET A 1 116 ? -13.231 -2.496 5.338 1.00 98.12 116 MET A N 1
ATOM 882 C CA . MET A 1 116 ? -13.811 -3.839 5.453 1.00 98.12 116 MET A CA 1
ATOM 883 C C . MET A 1 116 ? -14.555 -4.075 6.781 1.00 98.12 116 MET A C 1
ATOM 885 O O . MET A 1 116 ? -15.089 -5.160 7.005 1.00 98.12 116 MET A O 1
ATOM 889 N N . GLY A 1 117 ? -14.579 -3.099 7.696 1.00 97.75 117 GLY A N 1
ATOM 890 C CA . GLY A 1 117 ? -15.183 -3.243 9.026 1.00 97.75 117 GLY A CA 1
ATOM 891 C C . GLY A 1 117 ? -14.343 -4.055 10.024 1.00 97.75 117 GLY A C 1
ATOM 892 O O . GLY A 1 117 ? -14.799 -4.365 11.126 1.00 97.75 117 GLY A O 1
ATOM 893 N N . GLU A 1 118 ? -13.091 -4.371 9.699 1.00 98.31 118 GLU A N 1
ATOM 894 C CA . GLU A 1 118 ? -12.163 -5.155 10.520 1.00 98.31 118 GLU A CA 1
ATOM 895 C C . GLU A 1 118 ? -11.397 -4.289 11.539 1.00 98.31 118 GLU A C 1
ATOM 897 O O . GLU A 1 118 ? -10.172 -4.380 11.691 1.00 98.31 118 GLU A O 1
ATOM 902 N N . ARG A 1 119 ? -12.117 -3.446 12.288 1.00 98.19 119 ARG A N 1
ATOM 903 C CA . ARG A 1 119 ? -11.523 -2.397 13.135 1.00 98.19 119 ARG A CA 1
ATOM 904 C C . ARG A 1 119 ? -10.406 -2.872 14.084 1.00 98.19 119 ARG A C 1
ATOM 906 O O . ARG A 1 119 ? -9.374 -2.200 14.160 1.00 98.19 119 ARG A O 1
ATOM 913 N N . PRO A 1 120 ? -10.519 -4.013 14.797 1.00 98.69 120 PRO A N 1
ATOM 914 C CA . PRO A 1 120 ? -9.429 -4.481 15.657 1.00 98.69 120 PRO A CA 1
ATOM 915 C C . PRO A 1 120 ? -8.126 -4.752 14.890 1.00 98.69 120 PRO A C 1
ATOM 917 O O . PRO A 1 120 ? -7.037 -4.451 15.383 1.00 98.69 120 PRO A O 1
ATOM 920 N N . ARG A 1 121 ? -8.230 -5.289 13.669 1.00 98.50 121 ARG A N 1
ATOM 921 C CA . ARG A 1 121 ? -7.078 -5.572 12.806 1.00 98.50 121 ARG A CA 1
ATOM 922 C C . ARG A 1 121 ? -6.516 -4.300 12.171 1.00 98.50 121 ARG A C 1
ATOM 924 O O . ARG A 1 121 ? -5.305 -4.238 11.956 1.00 98.50 121 ARG A O 1
ATOM 931 N N . ALA A 1 122 ? -7.358 -3.301 11.906 1.00 98.75 122 ALA A N 1
ATOM 932 C CA . ALA A 1 122 ? -6.921 -1.983 11.451 1.00 98.75 122 ALA A CA 1
ATOM 933 C C . ALA A 1 122 ? -6.077 -1.269 12.519 1.00 98.75 122 ALA A C 1
ATOM 935 O O . ALA A 1 122 ? -4.936 -0.887 12.264 1.00 98.75 122 ALA A O 1
ATOM 936 N N . ILE A 1 123 ? -6.576 -1.213 13.761 1.00 98.81 123 ILE A N 1
ATOM 937 C CA . ILE A 1 123 ? -5.853 -0.645 14.913 1.00 98.81 123 ILE A CA 1
ATOM 938 C C . ILE A 1 123 ? -4.500 -1.337 15.119 1.00 98.81 123 ILE A C 1
ATOM 940 O O . ILE A 1 123 ? -3.499 -0.671 15.396 1.00 98.81 123 ILE A O 1
ATOM 944 N N . ALA A 1 124 ? -4.453 -2.666 14.991 1.00 98.75 124 ALA A N 1
ATOM 945 C CA . ALA A 1 124 ? -3.204 -3.414 15.094 1.00 98.75 124 ALA A CA 1
ATOM 946 C C . ALA A 1 124 ? -2.194 -2.996 14.012 1.00 98.75 124 ALA A C 1
ATOM 948 O O . ALA A 1 124 ? -1.022 -2.796 14.328 1.00 98.75 124 ALA A O 1
ATOM 949 N N . ALA A 1 125 ? -2.646 -2.803 12.770 1.00 98.62 125 ALA A N 1
ATOM 950 C CA . ALA A 1 125 ? -1.795 -2.369 11.666 1.00 98.62 125 ALA A CA 1
ATOM 951 C C . ALA A 1 125 ? -1.252 -0.942 11.878 1.00 98.62 125 ALA A C 1
ATOM 953 O O . ALA A 1 125 ? -0.049 -0.719 11.738 1.00 98.62 125 ALA A O 1
ATOM 954 N N . TYR A 1 126 ? -2.086 0.002 12.331 1.00 98.81 126 TYR A N 1
ATOM 955 C CA . TYR A 1 126 ? -1.631 1.360 12.655 1.00 98.81 126 TYR A CA 1
ATOM 956 C C . TYR A 1 126 ? -0.604 1.382 13.787 1.00 98.81 126 TYR A C 1
ATOM 958 O O . TYR A 1 126 ? 0.433 2.033 13.677 1.00 98.81 126 TYR A O 1
ATOM 966 N N . ARG A 1 127 ? -0.841 0.624 14.865 1.00 98.75 127 ARG A N 1
ATOM 967 C CA . ARG A 1 127 ? 0.132 0.500 15.962 1.00 98.75 127 ARG A CA 1
ATOM 968 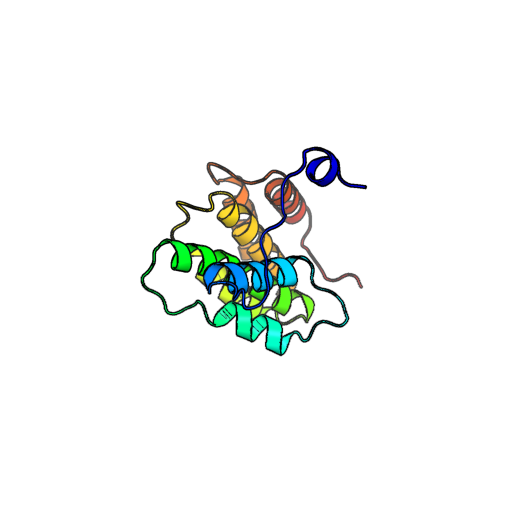C C . ARG A 1 127 ? 1.439 -0.128 15.495 1.00 98.75 127 ARG A C 1
ATOM 970 O O . ARG A 1 127 ? 2.496 0.327 15.919 1.00 98.75 127 ARG A O 1
ATOM 977 N N . ALA A 1 128 ? 1.375 -1.132 14.622 1.00 98.19 128 ALA A N 1
ATOM 978 C CA . ALA A 1 128 ? 2.564 -1.737 14.038 1.00 98.19 128 ALA A CA 1
ATOM 979 C C . ALA A 1 128 ? 3.370 -0.714 13.220 1.00 98.19 128 ALA A C 1
ATOM 981 O O . ALA A 1 128 ? 4.584 -0.646 13.387 1.00 98.19 128 ALA A O 1
ATOM 982 N N . ALA A 1 129 ? 2.713 0.136 12.419 1.00 98.00 129 ALA A N 1
ATOM 983 C CA . ALA A 1 129 ? 3.386 1.197 11.666 1.00 98.00 129 ALA A CA 1
ATOM 984 C C . ALA A 1 129 ? 4.122 2.189 12.585 1.00 98.00 129 ALA A C 1
ATOM 986 O O . ALA A 1 129 ? 5.254 2.579 12.303 1.00 98.00 129 ALA A O 1
ATOM 987 N N . LEU A 1 130 ? 3.502 2.568 13.708 1.00 98.25 130 LEU A N 1
ATOM 988 C CA . LEU A 1 130 ? 4.097 3.470 14.704 1.00 98.25 130 LEU A CA 1
ATOM 989 C C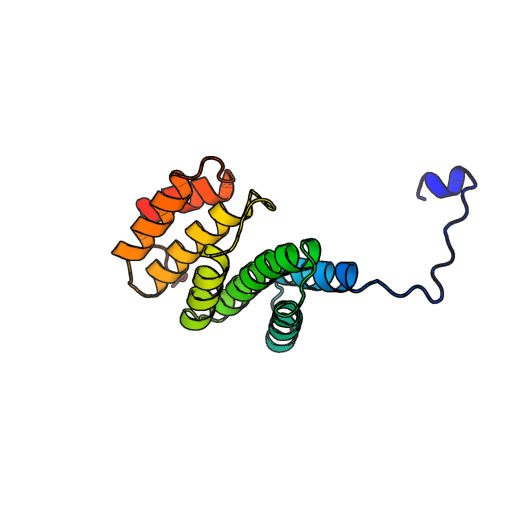 . LEU A 1 130 ? 5.217 2.821 15.530 1.00 98.25 130 LEU A C 1
ATOM 991 O O . LEU A 1 130 ? 6.028 3.534 16.118 1.00 98.25 130 LEU A O 1
ATOM 995 N N . ALA A 1 131 ? 5.261 1.490 15.584 1.00 97.69 131 ALA A N 1
ATOM 996 C CA . ALA A 1 131 ? 6.284 0.731 16.296 1.00 97.69 131 ALA A CA 1
ATOM 997 C C . ALA A 1 131 ? 7.542 0.456 15.452 1.00 97.69 131 ALA A C 1
ATOM 999 O O . ALA A 1 131 ? 8.529 -0.056 15.983 1.00 97.69 131 ALA A O 1
ATOM 1000 N N . LEU A 1 132 ? 7.528 0.770 14.152 1.00 95.06 132 LEU A N 1
ATOM 1001 C CA . LEU A 1 132 ? 8.695 0.603 13.288 1.00 95.06 132 LEU A CA 1
ATOM 1002 C C . LEU A 1 132 ? 9.858 1.492 13.745 1.00 95.06 132 LEU A C 1
ATOM 1004 O O . LEU A 1 132 ? 9.670 2.652 14.110 1.00 95.06 132 LEU A O 1
ATOM 1008 N N . ALA A 1 133 ? 11.084 0.974 13.624 1.00 92.94 133 ALA A N 1
ATOM 1009 C CA . ALA A 1 133 ? 12.302 1.749 13.883 1.00 92.94 133 ALA A CA 1
ATOM 1010 C C . ALA A 1 133 ? 12.410 2.990 12.978 1.00 92.94 133 ALA A C 1
ATOM 1012 O O . ALA A 1 133 ? 12.962 4.013 13.378 1.00 92.94 133 ALA A O 1
ATOM 1013 N N . TYR A 1 134 ? 11.858 2.903 11.766 1.00 93.62 134 TYR A N 1
ATOM 1014 C CA . TYR A 1 134 ? 11.661 4.030 10.868 1.00 93.62 134 TYR A CA 1
ATOM 1015 C C . TYR A 1 134 ? 10.277 3.943 10.222 1.00 93.62 134 TYR A C 1
ATOM 1017 O O . TYR A 1 134 ? 9.911 2.912 9.662 1.00 93.62 134 TYR A O 1
ATOM 1025 N N . CYS A 1 135 ? 9.528 5.042 10.280 1.00 96.06 135 CYS A N 1
ATOM 1026 C CA . CYS A 1 135 ? 8.246 5.211 9.608 1.00 96.06 135 CYS A CA 1
ATOM 1027 C C . CYS A 1 135 ? 8.218 6.615 8.980 1.00 96.06 135 CYS A C 1
ATOM 1029 O O . CYS A 1 135 ? 8.472 7.588 9.701 1.00 96.06 135 CYS A O 1
ATOM 1031 N N . PRO A 1 136 ? 7.956 6.749 7.664 1.00 97.25 136 PRO A N 1
ATOM 1032 C CA . PRO A 1 136 ? 7.822 8.053 7.017 1.00 97.25 136 PRO A CA 1
ATOM 1033 C C . PRO A 1 136 ? 6.793 8.937 7.730 1.00 97.25 136 PRO A C 1
ATOM 1035 O O . PRO A 1 136 ? 5.771 8.438 8.196 1.00 97.25 136 PRO A O 1
ATOM 1038 N N . LEU A 1 137 ? 7.044 10.251 7.799 1.00 97.94 137 LEU A N 1
ATOM 1039 C CA . LEU A 1 137 ? 6.175 11.187 8.530 1.00 97.94 137 LEU A CA 1
ATOM 1040 C C . LEU A 1 137 ? 4.719 11.113 8.053 1.00 97.94 137 LEU A C 1
ATOM 1042 O O . LEU A 1 137 ? 3.814 11.063 8.874 1.00 97.94 137 LEU A O 1
ATOM 1046 N N . GLU A 1 138 ? 4.506 11.049 6.742 1.00 97.75 138 GLU A N 1
ATOM 1047 C CA . GLU A 1 138 ? 3.172 10.934 6.151 1.00 97.75 138 GLU A CA 1
ATOM 1048 C C . GLU A 1 138 ? 2.449 9.656 6.605 1.00 97.75 138 GLU A C 1
ATOM 1050 O O . GLU A 1 138 ? 1.338 9.726 7.129 1.00 97.75 138 GLU A O 1
ATOM 1055 N N . ALA A 1 139 ? 3.112 8.498 6.511 1.00 98.25 139 ALA A N 1
ATOM 1056 C CA . ALA A 1 139 ? 2.577 7.230 7.003 1.00 98.25 139 ALA A CA 1
ATOM 1057 C C . ALA A 1 139 ? 2.272 7.294 8.510 1.00 98.25 139 ALA A C 1
ATOM 1059 O O . ALA A 1 139 ? 1.212 6.862 8.962 1.00 98.25 139 ALA A O 1
ATOM 1060 N N . ARG A 1 140 ? 3.166 7.895 9.300 1.00 98.56 140 ARG A N 1
ATOM 1061 C CA . ARG A 1 140 ? 2.959 8.099 10.735 1.00 98.56 140 ARG A CA 1
ATOM 1062 C C . ARG A 1 140 ? 1.706 8.928 11.020 1.00 98.56 140 ARG A C 1
ATOM 1064 O O . ARG A 1 140 ? 0.886 8.502 11.829 1.00 98.56 140 ARG A O 1
ATOM 1071 N N . THR A 1 141 ? 1.536 10.065 10.349 1.00 98.50 141 THR A N 1
ATOM 1072 C CA . THR A 1 141 ? 0.355 10.925 10.510 1.00 98.50 141 THR A CA 1
ATOM 1073 C C . THR A 1 141 ? -0.924 10.174 10.151 1.00 98.50 141 THR A C 1
ATOM 1075 O O . THR A 1 141 ? -1.892 10.223 10.903 1.00 98.50 141 THR A O 1
ATOM 1078 N N . MET A 1 142 ? -0.917 9.407 9.060 1.00 98.50 142 MET A N 1
ATOM 1079 C CA . MET A 1 142 ? -2.063 8.584 8.668 1.00 98.50 142 MET A CA 1
ATOM 1080 C C . MET A 1 142 ? -2.391 7.494 9.702 1.00 98.50 142 MET A C 1
ATOM 1082 O O . MET A 1 142 ? -3.566 7.266 9.984 1.00 98.50 142 MET A O 1
ATOM 1086 N N . ALA A 1 143 ? -1.384 6.836 10.291 1.00 98.69 143 ALA A N 1
ATOM 1087 C CA . ALA A 1 143 ? -1.597 5.868 11.372 1.00 98.69 143 ALA A CA 1
ATOM 1088 C C . ALA A 1 143 ? -2.197 6.525 12.622 1.00 98.69 143 ALA A C 1
ATOM 1090 O O . ALA A 1 143 ? -3.113 5.973 13.229 1.00 98.69 143 ALA A O 1
ATOM 1091 N N . GLU A 1 144 ? -1.691 7.698 13.010 1.00 98.75 144 GLU A N 1
ATOM 1092 C CA . GLU A 1 144 ? -2.210 8.470 14.143 1.00 98.75 144 GLU A CA 1
ATOM 1093 C C . GLU A 1 144 ? -3.675 8.876 13.903 1.00 98.75 144 GLU A C 1
ATOM 1095 O O . GLU A 1 144 ? -4.514 8.636 14.771 1.00 98.75 144 GLU A O 1
ATOM 1100 N N . SER A 1 145 ? -4.016 9.376 12.708 1.00 98.50 145 SER A N 1
ATOM 1101 C CA . SER A 1 145 ? -5.405 9.655 12.313 1.00 98.50 145 SER A CA 1
ATOM 1102 C C . SER A 1 145 ? -6.283 8.404 12.360 1.00 98.50 145 SER A C 1
ATOM 1104 O O . SER A 1 145 ? -7.348 8.435 12.971 1.00 98.50 145 SER A O 1
ATOM 1106 N N . GLY A 1 146 ? -5.808 7.286 11.803 1.00 98.31 146 GLY A N 1
ATOM 1107 C CA . GLY A 1 146 ? -6.536 6.015 11.787 1.00 98.31 146 GLY A CA 1
ATOM 1108 C C . GLY A 1 146 ? -6.801 5.438 13.178 1.00 98.31 146 GLY A C 1
ATOM 1109 O O . GLY A 1 146 ? -7.780 4.723 13.379 1.00 98.31 146 GLY A O 1
ATOM 1110 N N . LEU A 1 147 ? -5.967 5.748 14.175 1.00 98.62 147 LEU A N 1
ATOM 1111 C CA . LEU A 1 147 ? -6.209 5.364 15.571 1.00 98.62 147 LEU A CA 1
ATOM 1112 C C . LEU A 1 147 ? -7.289 6.210 16.247 1.00 98.62 147 LEU A C 1
ATOM 1114 O O . LEU 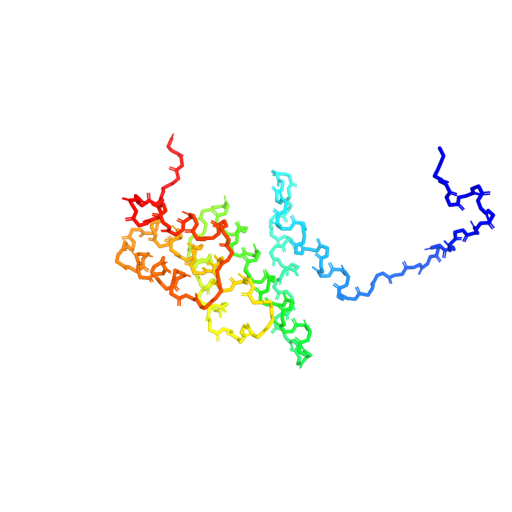A 1 147 ? -7.966 5.701 17.142 1.00 98.62 147 LEU A O 1
ATOM 1118 N N . LEU A 1 148 ? -7.448 7.465 15.829 1.00 98.12 148 LEU A N 1
ATOM 1119 C CA . LEU A 1 148 ? -8.485 8.363 16.333 1.00 98.12 148 LEU A CA 1
ATOM 1120 C C . LEU A 1 148 ? -9.844 8.032 15.713 1.00 98.12 148 LEU A C 1
ATOM 1122 O O . LEU A 1 148 ? -10.826 7.885 16.438 1.00 98.12 148 LEU A O 1
ATOM 1126 N N . GLU A 1 149 ? -9.883 7.861 14.394 1.00 97.62 149 GLU A N 1
ATOM 1127 C CA . GLU A 1 149 ? -11.113 7.664 13.632 1.00 97.62 149 GLU A CA 1
ATOM 1128 C C . GLU A 1 149 ? -10.898 6.622 12.525 1.00 97.62 149 GLU A C 1
ATOM 1130 O O . GLU A 1 149 ? -9.847 6.633 11.880 1.00 97.62 149 GLU A O 1
ATOM 1135 N N . PRO A 1 150 ? -11.839 5.681 12.316 1.00 97.69 150 PRO A N 1
ATOM 1136 C CA . PRO A 1 150 ? -11.730 4.735 11.216 1.00 97.69 150 PRO A CA 1
ATOM 1137 C C . PRO A 1 150 ? -11.846 5.439 9.862 1.00 97.69 150 PRO A C 1
ATOM 1139 O O . PRO A 1 150 ? -12.677 6.328 9.683 1.00 97.69 150 PRO A O 1
ATOM 1142 N N . PHE A 1 151 ? -11.052 4.999 8.887 1.00 96.75 151 PHE A N 1
ATOM 1143 C CA . PHE A 1 151 ? -11.201 5.478 7.514 1.00 96.75 151 PHE A CA 1
ATOM 1144 C C . PHE A 1 151 ? -12.472 4.917 6.861 1.00 96.75 151 PHE A C 1
ATOM 1146 O O . PHE A 1 151 ? -12.813 3.747 7.026 1.00 96.75 151 PHE A O 1
ATOM 1153 N N . ALA A 1 152 ? -13.145 5.755 6.076 1.00 94.44 152 ALA A N 1
ATOM 1154 C CA . ALA A 1 152 ? -14.328 5.410 5.297 1.00 94.44 152 ALA A CA 1
ATOM 1155 C C . ALA A 1 152 ? -14.245 6.063 3.907 1.00 94.44 152 ALA A C 1
ATOM 1157 O O . ALA A 1 152 ? -13.536 7.058 3.733 1.00 94.44 152 ALA A O 1
ATOM 1158 N N . PHE A 1 153 ? -14.962 5.526 2.914 1.00 84.56 153 PHE A N 1
ATOM 1159 C CA . PHE A 1 153 ? -15.150 6.241 1.649 1.00 84.56 153 PHE A CA 1
ATOM 1160 C C . PHE A 1 153 ? -15.944 7.528 1.895 1.00 84.56 153 PHE A C 1
ATOM 1162 O O . PHE A 1 153 ? -16.837 7.554 2.744 1.00 84.56 153 PHE A O 1
ATOM 1169 N N . ALA A 1 154 ? -15.619 8.592 1.156 1.00 75.38 154 ALA A N 1
ATOM 1170 C CA . ALA A 1 154 ? -16.417 9.810 1.185 1.00 75.38 154 ALA A CA 1
ATOM 1171 C C . ALA A 1 154 ? -17.841 9.482 0.701 1.00 75.38 154 ALA A C 1
ATOM 1173 O O . ALA A 1 154 ? -18.015 8.977 -0.408 1.00 75.38 154 ALA A O 1
ATOM 1174 N N . SER A 1 155 ? -18.825 9.712 1.571 1.00 49.84 155 SER A N 1
ATOM 1175 C CA . SER A 1 155 ? -20.258 9.555 1.297 1.00 49.84 155 SER A CA 1
ATOM 1176 C C . SER A 1 155 ? -20.817 10.698 0.466 1.00 49.84 155 SER A C 1
ATOM 1178 O O . SER A 1 155 ? -20.425 11.848 0.779 1.00 49.84 155 SER A O 1
#

pLDDT: mean 89.36, std 11.69, range [49.84, 98.81]

Radius of gyration: 18.69 Å; chains: 1; bounding box: 49×42×49 Å

Foldseek 3Di:
DDPCVVVVDDDDDCVPPDDDPVVVLVVLLVCLVVDDPPDPLVVSLVSLCVLVDDPDPVSLQSNLSSLQSNLSSCVVVPVLVSSLVSLVVSCPDDPPPPVAVLLVSLLSNLLSCLQVVVNVSSLVSLVVSVPDPDYDPVSVVSSVVCNVDHHYPDD

Sequence (155 aa):
MPALLEAGLELPDLNGFQPGDASRFRAVVDRAYRLEPDDDLDALVHGLLELDASADMVEARLALEARFAASGVYLSVGDLDSARDLLEAVSQGQFERPSYLPGFVLVRLGQVRDLMGERPRAIAAYRAALALAYCPLEARTMAESGLLEPFAFAS

Secondary structure (DSSP, 8-state):
--HHHHTTPPPP--TT----HHHHHHHHHHHHHH--TT--HHHHHHHHHGGGG---HHHHHHHHHHHHHHHHHHHHTT-HHHHHHHHHHHHTS--SS-TTHHHHHHHHHHHHHHHTT-HHHHHHHHHHHHHSSS--HHHHHHHHHHHHS------